Protein AF-A0AAV5TJ77-F1 (afdb_monomer_lite)

Foldseek 3Di:
DDDQWDWDADPPLGTDIDGQAAVPVPDHQDQPDDDPVSDDDDDDDWDPVPDDPPDPAGWDWADDDDNQDDDDPPHDTDTHHPPDDDDDDDDDDDDDDDDDPRHHDDFAPVVDPWDDDGGGDDPDCVRVVVVVVVVVVVD

Structure (mmCIF, N/CA/C/O backbone):
data_AF-A0AAV5TJ77-F1
#
_entry.id   AF-A0AAV5TJ77-F1
#
loop_
_atom_site.group_PDB
_atom_site.id
_atom_site.type_symbol
_atom_site.label_atom_id
_atom_site.label_alt_id
_atom_site.label_comp_id
_atom_site.label_asym_id
_atom_site.label_entity_id
_atom_site.label_seq_id
_atom_site.pdbx_PDB_ins_code
_atom_site.Cartn_x
_atom_site.Cartn_y
_atom_site.Cartn_z
_atom_site.occupancy
_atom_site.B_iso_or_equiv
_atom_site.auth_seq_id
_atom_site.auth_comp_id
_atom_site.auth_asym_id
_atom_site.auth_atom_id
_atom_site.pdbx_PDB_model_num
ATOM 1 N N . PHE A 1 1 ? 8.042 -3.992 21.627 1.00 46.56 1 PHE A N 1
ATOM 2 C CA . PHE A 1 1 ? 7.006 -3.885 20.580 1.00 46.56 1 PHE A CA 1
ATOM 3 C C . PHE A 1 1 ? 7.548 -3.394 19.223 1.00 46.56 1 PHE A C 1
ATOM 5 O O . PHE A 1 1 ? 6.741 -3.117 18.354 1.00 46.56 1 PHE A O 1
ATOM 12 N N . SER A 1 2 ? 8.871 -3.267 18.996 1.00 54.66 2 SER A N 1
ATOM 13 C CA . SER A 1 2 ? 9.371 -2.349 17.949 1.00 54.66 2 SER A CA 1
ATOM 14 C C . SER A 1 2 ? 10.722 -2.746 17.321 1.00 54.66 2 SER A C 1
ATOM 16 O O . SER A 1 2 ? 11.670 -1.968 17.351 1.00 54.66 2 SER A O 1
ATOM 18 N N . VAL A 1 3 ? 10.838 -3.952 16.766 1.00 64.06 3 VAL A N 1
ATOM 19 C CA . VAL A 1 3 ? 11.914 -4.279 15.792 1.00 64.06 3 VAL A CA 1
ATOM 20 C C . VAL A 1 3 ? 11.365 -4.836 14.479 1.00 64.06 3 VAL A C 1
ATOM 22 O O . VAL A 1 3 ? 12.039 -4.785 13.459 1.00 64.06 3 VAL A O 1
ATOM 25 N N . ASP A 1 4 ? 10.116 -5.304 14.487 1.00 77.75 4 ASP A N 1
ATOM 26 C CA . ASP A 1 4 ? 9.505 -6.000 13.351 1.00 77.75 4 ASP A CA 1
ATOM 27 C C . ASP A 1 4 ? 8.564 -5.117 12.515 1.00 77.75 4 ASP A C 1
ATOM 29 O O . ASP A 1 4 ? 8.073 -5.552 11.473 1.00 77.75 4 ASP A O 1
ATOM 33 N N . LEU A 1 5 ? 8.316 -3.884 12.971 1.00 85.81 5 LEU A N 1
ATOM 34 C CA . LEU A 1 5 ? 7.526 -2.875 12.269 1.00 85.81 5 LEU A CA 1
ATOM 35 C C . LEU A 1 5 ? 8.444 -1.765 11.762 1.00 85.81 5 LEU A C 1
ATOM 37 O O . LEU A 1 5 ? 9.188 -1.172 12.544 1.00 85.81 5 LEU A O 1
ATOM 41 N N . CYS A 1 6 ? 8.354 -1.462 10.470 1.00 88.12 6 CYS A N 1
ATOM 42 C CA . CYS A 1 6 ? 8.945 -0.265 9.892 1.00 88.12 6 CYS A CA 1
ATOM 43 C C . CYS A 1 6 ? 7.924 0.876 9.952 1.00 88.12 6 CYS A C 1
ATOM 45 O O . CYS A 1 6 ? 6.774 0.711 9.532 1.00 88.12 6 CYS A O 1
ATOM 47 N N . VAL A 1 7 ? 8.352 2.010 10.505 1.00 90.62 7 VAL A N 1
ATOM 48 C CA . VAL A 1 7 ? 7.534 3.212 10.673 1.00 90.62 7 VAL A CA 1
ATOM 49 C C . VAL A 1 7 ? 7.981 4.252 9.664 1.00 90.62 7 VAL A C 1
ATOM 51 O O . VAL A 1 7 ? 9.174 4.531 9.551 1.00 90.62 7 VAL A O 1
ATOM 54 N N . TRP A 1 8 ? 7.022 4.842 8.967 1.00 90.69 8 TRP A N 1
ATOM 55 C CA . TRP A 1 8 ? 7.249 5.936 8.033 1.00 90.69 8 TRP A CA 1
ATOM 56 C C . TRP A 1 8 ? 6.009 6.833 7.980 1.00 90.69 8 TRP A C 1
ATOM 58 O O . TRP A 1 8 ? 4.953 6.487 8.514 1.00 90.69 8 TRP A O 1
ATOM 68 N N . ASN A 1 9 ? 6.153 8.018 7.398 1.00 92.31 9 ASN A N 1
ATOM 69 C CA . ASN A 1 9 ? 5.078 8.999 7.301 1.00 92.31 9 ASN A CA 1
ATOM 70 C C . ASN A 1 9 ? 4.778 9.299 5.832 1.00 92.31 9 ASN A C 1
ATOM 72 O O . ASN A 1 9 ? 5.701 9.427 5.028 1.00 92.31 9 ASN A O 1
ATOM 76 N N . ASP A 1 10 ? 3.494 9.412 5.518 1.00 92.12 10 ASP A N 1
ATOM 77 C CA . ASP A 1 10 ? 2.983 9.795 4.210 1.00 92.12 10 ASP A CA 1
ATOM 78 C C . ASP A 1 10 ? 2.188 11.097 4.318 1.00 92.12 10 ASP A C 1
ATOM 80 O O . ASP A 1 10 ? 1.461 11.317 5.291 1.00 92.12 10 ASP A O 1
ATOM 84 N N . VAL A 1 11 ? 2.274 11.935 3.287 1.00 90.19 11 VAL A N 1
ATOM 85 C CA . VAL A 1 11 ? 1.593 13.237 3.265 1.00 90.19 11 VAL A CA 1
ATOM 86 C C . VAL A 1 11 ? 0.065 13.122 3.210 1.00 90.19 11 VAL A C 1
ATOM 88 O O . VAL A 1 11 ? -0.616 14.049 3.640 1.00 90.19 11 VAL A O 1
ATOM 91 N N . VAL A 1 12 ? -0.478 12.006 2.708 1.00 89.44 12 VAL A N 1
ATOM 92 C CA . VAL A 1 12 ? -1.923 11.742 2.622 1.00 89.44 12 VAL A CA 1
ATOM 93 C C . VAL A 1 12 ? -2.374 10.740 3.686 1.00 89.44 12 VAL A C 1
ATOM 95 O O . VAL A 1 12 ? -3.387 10.966 4.343 1.00 89.44 12 VAL A O 1
ATOM 98 N N . LEU A 1 13 ? -1.641 9.638 3.875 1.00 89.81 13 LEU A N 1
ATOM 99 C CA . LEU A 1 13 ? -2.028 8.552 4.791 1.00 89.81 13 LEU A CA 1
ATOM 100 C C . LEU A 1 13 ? -1.665 8.822 6.259 1.00 89.81 13 LEU A C 1
ATOM 102 O O . LEU A 1 13 ? -2.180 8.157 7.158 1.00 89.81 13 LEU A O 1
ATOM 106 N N . GLY A 1 14 ? -0.779 9.783 6.528 1.00 90.00 14 GLY A N 1
ATOM 107 C CA . GLY A 1 14 ? -0.295 10.069 7.872 1.00 90.00 14 GLY A CA 1
ATOM 108 C C . GLY A 1 14 ? 0.704 9.018 8.364 1.00 90.00 14 GLY A C 1
ATOM 109 O O . GLY A 1 14 ? 1.661 8.669 7.673 1.00 90.00 14 GLY A O 1
ATOM 110 N N . ASN A 1 15 ? 0.528 8.539 9.598 1.00 91.12 15 ASN A N 1
ATOM 111 C CA . ASN A 1 15 ? 1.480 7.626 10.236 1.00 91.12 15 ASN A CA 1
ATOM 112 C C . ASN A 1 15 ? 1.267 6.182 9.774 1.00 91.12 15 ASN A C 1
ATOM 114 O O . ASN A 1 15 ? 0.257 5.560 10.104 1.00 91.12 15 ASN A O 1
ATOM 118 N N . CYS A 1 16 ? 2.258 5.638 9.073 1.00 92.44 16 CYS A N 1
ATOM 119 C CA . CYS A 1 16 ? 2.208 4.308 8.489 1.00 92.44 16 CYS A CA 1
ATOM 120 C C . CYS A 1 16 ? 3.102 3.323 9.252 1.00 92.44 16 CYS A C 1
ATOM 122 O O . CYS A 1 16 ? 4.231 3.629 9.645 1.00 92.44 16 CYS A O 1
ATOM 124 N N . PHE A 1 17 ? 2.594 2.102 9.424 1.00 92.44 17 PHE A N 1
ATOM 125 C CA . PHE A 1 17 ? 3.296 0.997 10.072 1.00 92.44 17 PHE A CA 1
ATOM 126 C C . PHE A 1 17 ? 3.245 -0.212 9.152 1.00 92.44 17 PHE A C 1
ATOM 128 O O . PHE A 1 17 ? 2.168 -0.673 8.781 1.00 92.44 17 PHE A O 1
ATOM 135 N N . THR A 1 18 ? 4.408 -0.741 8.793 1.00 91.00 18 THR A N 1
ATOM 136 C CA . THR A 1 18 ? 4.508 -1.863 7.857 1.00 91.00 18 THR A CA 1
ATOM 137 C C . THR A 1 18 ? 5.201 -3.043 8.513 1.00 91.00 18 THR A C 1
ATOM 139 O O . THR A 1 18 ? 6.291 -2.929 9.075 1.00 91.00 18 THR A O 1
ATOM 142 N N . PHE A 1 19 ? 4.542 -4.194 8.453 1.00 90.44 19 PHE A N 1
ATOM 143 C CA . PHE A 1 19 ? 5.092 -5.469 8.888 1.00 90.44 19 PHE A CA 1
ATOM 144 C C . PHE A 1 19 ? 5.734 -6.181 7.697 1.00 90.44 19 PHE A C 1
ATOM 146 O O . PHE A 1 19 ? 5.182 -6.151 6.600 1.00 90.44 19 PHE A O 1
ATOM 153 N N . ASN A 1 20 ? 6.878 -6.842 7.912 1.00 88.62 20 ASN A N 1
ATOM 154 C CA . ASN A 1 20 ? 7.623 -7.533 6.850 1.00 88.62 20 ASN A CA 1
ATOM 155 C C . ASN A 1 20 ? 7.981 -6.598 5.668 1.00 88.62 20 ASN A C 1
ATOM 157 O O . ASN A 1 20 ? 7.788 -6.946 4.507 1.00 88.62 20 ASN A O 1
ATOM 161 N N . HIS A 1 21 ? 8.469 -5.395 5.985 1.00 85.88 21 HIS A N 1
ATOM 162 C CA . HIS A 1 21 ? 8.792 -4.330 5.030 1.00 85.88 21 HIS A CA 1
ATOM 163 C C . HIS A 1 21 ? 10.086 -4.590 4.229 1.00 85.88 21 HIS A C 1
ATOM 165 O O . HIS A 1 21 ? 10.972 -5.287 4.723 1.00 85.88 21 HIS A O 1
ATOM 171 N N . PHE A 1 22 ? 10.177 -4.030 3.013 1.00 78.88 22 PHE A N 1
ATOM 172 C CA . PHE A 1 22 ? 11.308 -4.054 2.062 1.00 78.88 22 PHE A CA 1
ATOM 173 C C . PHE A 1 22 ? 12.513 -4.912 2.433 1.00 78.88 22 PHE A C 1
ATOM 175 O O . PHE A 1 22 ? 13.417 -4.450 3.125 1.00 78.88 22 PHE A O 1
ATOM 182 N N . ASN A 1 23 ? 12.553 -6.144 1.905 1.00 66.19 23 ASN A N 1
ATOM 183 C CA . ASN A 1 23 ? 13.698 -7.059 2.021 1.00 66.19 23 ASN A CA 1
ATOM 184 C C . ASN A 1 23 ? 14.369 -7.020 3.408 1.00 66.19 23 ASN A C 1
ATOM 186 O O . ASN A 1 23 ? 15.597 -6.983 3.496 1.00 66.19 23 ASN A O 1
ATOM 190 N N . ASN A 1 24 ? 13.566 -7.002 4.485 1.00 68.44 24 ASN A N 1
ATOM 191 C CA . ASN A 1 24 ? 14.077 -6.953 5.849 1.00 68.44 24 ASN A CA 1
ATOM 192 C C . ASN A 1 24 ? 15.109 -8.073 6.048 1.00 68.44 24 ASN A C 1
ATOM 194 O O . ASN A 1 24 ? 14.785 -9.263 6.041 1.00 68.44 24 ASN A O 1
ATOM 198 N N . THR A 1 25 ? 16.371 -7.674 6.197 1.00 59.09 25 THR A N 1
ATOM 199 C CA . THR A 1 25 ? 17.522 -8.581 6.249 1.00 59.09 25 THR A CA 1
ATOM 200 C C . THR A 1 25 ? 17.615 -9.328 7.573 1.00 59.09 25 THR A C 1
ATOM 202 O O . THR A 1 25 ? 18.324 -10.328 7.660 1.00 59.09 25 THR A O 1
ATOM 205 N N . GLN A 1 26 ? 16.900 -8.867 8.605 1.00 64.56 26 GLN A N 1
ATOM 206 C CA . GLN A 1 26 ? 16.956 -9.458 9.936 1.00 64.56 26 GLN A CA 1
ATOM 207 C C . GLN A 1 26 ? 16.013 -10.654 10.064 1.00 64.56 26 GLN A C 1
ATOM 209 O O . GLN A 1 26 ? 16.412 -11.678 10.622 1.00 64.56 26 GLN A O 1
ATOM 214 N N . ARG A 1 27 ? 14.774 -10.547 9.558 1.00 65.94 27 ARG A N 1
ATOM 215 C CA . ARG A 1 27 ? 13.766 -11.620 9.5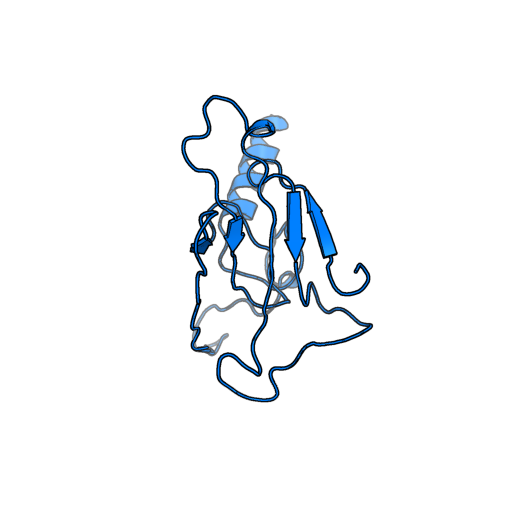96 1.00 65.94 27 ARG A CA 1
ATOM 216 C C . ARG A 1 27 ? 12.747 -11.478 8.469 1.00 65.94 27 ARG A C 1
ATOM 218 O O . ARG A 1 27 ? 12.129 -10.428 8.326 1.00 65.94 27 ARG A O 1
ATOM 225 N N . SER A 1 28 ? 12.508 -12.574 7.750 1.00 72.38 28 SER A N 1
ATOM 226 C CA . SER A 1 28 ? 11.350 -12.728 6.870 1.00 72.38 28 SER A CA 1
ATOM 227 C C . SER A 1 28 ? 10.237 -13.491 7.590 1.00 72.38 28 SER A C 1
ATOM 229 O O . SER A 1 28 ? 10.450 -14.560 8.172 1.00 72.38 28 SER A O 1
ATOM 231 N N . TYR A 1 29 ? 9.029 -12.932 7.564 1.00 82.50 29 TYR A N 1
ATOM 232 C CA . TYR A 1 29 ? 7.861 -13.529 8.205 1.00 82.50 29 TYR A CA 1
ATOM 233 C C . TYR A 1 29 ? 7.067 -14.349 7.192 1.00 82.50 29 TYR A C 1
ATOM 235 O O . TYR A 1 29 ? 6.268 -13.818 6.426 1.00 82.50 29 TYR A O 1
ATOM 243 N N . LEU A 1 30 ? 7.319 -15.658 7.177 1.00 83.12 30 LEU A N 1
ATOM 244 C CA . LEU A 1 30 ? 6.602 -16.611 6.331 1.00 83.12 30 LEU A CA 1
ATOM 245 C C . LEU A 1 30 ? 5.420 -17.216 7.091 1.00 83.12 30 LEU A C 1
ATOM 247 O O . LEU A 1 30 ? 5.561 -17.622 8.248 1.00 83.12 30 LEU A O 1
ATOM 251 N N . MET A 1 31 ? 4.271 -17.321 6.421 1.00 83.31 31 MET A N 1
ATOM 252 C CA . MET A 1 31 ? 3.104 -18.020 6.954 1.00 83.31 31 MET A CA 1
ATOM 253 C C . MET A 1 31 ? 3.426 -19.514 7.099 1.00 83.31 31 MET A C 1
ATOM 255 O O . MET A 1 31 ? 3.861 -20.154 6.144 1.00 83.31 31 MET A O 1
ATOM 259 N N . ARG A 1 32 ? 3.249 -20.062 8.308 1.00 83.06 32 ARG A N 1
ATOM 260 C CA . ARG A 1 32 ? 3.564 -21.474 8.620 1.00 83.06 32 ARG A CA 1
ATOM 261 C C . ARG A 1 32 ? 2.338 -22.377 8.688 1.00 83.06 32 ARG A C 1
ATOM 263 O O . ARG A 1 32 ? 2.467 -23.583 8.527 1.00 83.06 32 ARG A O 1
ATOM 270 N N . SER A 1 33 ? 1.182 -21.789 8.961 1.00 86.69 33 SER A N 1
ATOM 271 C CA . SER A 1 33 ? -0.119 -22.448 9.011 1.00 86.69 33 SER A CA 1
ATOM 272 C C . SER A 1 33 ? -1.144 -21.477 8.459 1.00 86.69 33 SER A C 1
ATOM 274 O O . SER A 1 33 ? -1.016 -20.268 8.655 1.00 86.69 33 SER A O 1
ATOM 276 N N . ASP A 1 34 ? -2.150 -22.006 7.785 1.00 84.62 34 ASP A N 1
ATOM 277 C CA . ASP A 1 34 ? -3.315 -21.253 7.363 1.00 84.62 34 ASP A CA 1
ATOM 278 C C . ASP A 1 34 ? -4.272 -20.984 8.537 1.00 84.62 34 ASP A C 1
ATOM 280 O O . ASP A 1 34 ? -4.117 -21.490 9.656 1.00 84.62 34 ASP A O 1
ATOM 284 N N . GLY A 1 35 ? -5.264 -20.136 8.271 1.00 86.81 35 GLY A N 1
ATOM 285 C CA . GLY A 1 35 ? -6.295 -19.760 9.229 1.00 86.81 35 GLY A CA 1
ATOM 286 C C . GLY A 1 35 ? -5.855 -18.718 10.259 1.00 86.81 35 GLY A C 1
ATOM 287 O O . GLY A 1 35 ? -4.716 -18.253 10.304 1.00 86.81 35 GLY A O 1
ATOM 288 N N . ALA A 1 36 ? -6.798 -18.345 11.127 1.00 82.88 36 ALA A N 1
ATOM 289 C CA . ALA A 1 36 ? -6.616 -17.248 12.076 1.00 82.88 36 ALA A CA 1
ATOM 290 C C . ALA A 1 36 ? -5.456 -17.476 13.062 1.00 82.88 36 ALA A C 1
ATOM 292 O O . ALA A 1 36 ? -4.902 -16.510 13.569 1.00 82.88 36 ALA A O 1
ATOM 293 N N . GLN A 1 37 ? -5.078 -18.724 13.361 1.00 85.75 37 GLN A N 1
ATOM 294 C CA . GLN A 1 37 ? -3.990 -19.023 14.304 1.00 85.75 37 GLN A CA 1
ATOM 295 C C . GLN A 1 37 ? -2.595 -18.773 13.715 1.00 85.75 37 GLN A C 1
ATOM 297 O O . GLN A 1 37 ? -1.686 -18.413 14.458 1.00 85.75 37 GLN A O 1
ATOM 302 N N . GLY A 1 38 ? -2.424 -18.955 12.402 1.00 85.62 38 GLY A N 1
ATOM 303 C CA . GLY A 1 38 ? -1.152 -18.728 11.709 1.00 85.62 38 GLY A CA 1
ATOM 304 C C . GLY A 1 38 ? -1.032 -17.359 11.036 1.00 85.62 38 GLY A C 1
ATOM 305 O O . GLY A 1 38 ? 0.023 -17.048 10.482 1.00 85.62 38 GLY A O 1
ATOM 306 N N . GLY A 1 39 ? -2.099 -16.556 11.073 1.00 87.69 39 GLY A N 1
ATOM 307 C CA . GLY A 1 39 ? -2.158 -15.225 10.478 1.00 87.69 39 GLY A CA 1
ATOM 308 C C . GLY A 1 39 ? -1.593 -14.108 11.361 1.00 87.69 39 GLY A C 1
ATOM 309 O O . GLY A 1 39 ? -1.242 -14.300 12.526 1.00 87.69 39 GLY A O 1
ATOM 310 N N . LEU A 1 40 ? -1.543 -12.904 10.791 1.00 88.88 40 LEU A N 1
ATOM 311 C CA . LEU A 1 40 ? -1.207 -11.682 11.516 1.00 88.88 40 LEU A CA 1
ATOM 312 C C . LEU A 1 40 ? -2.421 -11.215 12.331 1.00 88.88 40 LEU A C 1
ATOM 314 O O . LEU A 1 40 ? -3.501 -11.020 11.780 1.00 88.88 40 LEU A O 1
ATOM 318 N N . LYS A 1 41 ? -2.228 -10.999 13.635 1.00 90.81 41 LYS A N 1
ATOM 319 C CA . LYS A 1 41 ? -3.224 -10.380 14.518 1.00 90.81 41 LYS A CA 1
ATOM 320 C C . LYS A 1 41 ? -2.659 -9.091 15.086 1.00 90.81 41 LYS A C 1
ATOM 322 O O . LYS A 1 41 ? -1.557 -9.091 15.630 1.00 90.81 41 LYS A O 1
ATOM 327 N N . ALA A 1 42 ? -3.429 -8.017 14.997 1.00 90.06 42 ALA A N 1
ATOM 328 C CA . ALA A 1 42 ? -3.077 -6.729 15.569 1.00 90.06 42 ALA A CA 1
ATOM 329 C C . ALA A 1 42 ? -4.274 -6.166 16.333 1.00 90.06 42 ALA A C 1
ATOM 331 O O . ALA A 1 42 ? -5.405 -6.216 15.858 1.00 90.06 42 ALA A O 1
ATOM 332 N N . ALA A 1 43 ? -4.008 -5.622 17.517 1.00 91.62 43 ALA A N 1
ATOM 333 C CA . ALA A 1 43 ? -4.954 -4.796 18.248 1.00 91.62 43 ALA A CA 1
ATOM 334 C C . ALA A 1 43 ? -4.458 -3.354 18.157 1.00 91.62 43 ALA A C 1
ATOM 336 O O . ALA A 1 43 ? -3.337 -3.057 18.575 1.00 91.62 43 ALA A O 1
ATOM 337 N N . VAL A 1 44 ? -5.276 -2.476 17.586 1.00 90.00 44 VAL A N 1
ATOM 338 C CA . VAL A 1 44 ? -4.912 -1.079 17.343 1.00 90.00 44 VAL A CA 1
ATOM 339 C C . VAL A 1 44 ? -5.871 -0.176 18.100 1.00 90.00 44 VAL A C 1
ATOM 341 O O . VAL A 1 44 ? -7.075 -0.417 18.140 1.00 90.00 44 VAL A O 1
ATOM 344 N N . LYS A 1 45 ? -5.326 0.873 18.713 1.00 90.12 45 LYS A N 1
ATOM 345 C CA . LYS A 1 45 ? -6.107 1.925 19.355 1.00 90.12 45 LYS A CA 1
ATOM 346 C C . LYS A 1 45 ? -6.156 3.130 18.425 1.00 90.12 45 LYS A C 1
ATOM 348 O O . LYS A 1 45 ? -5.117 3.710 18.126 1.00 90.12 45 LYS A O 1
ATOM 353 N N . LEU A 1 46 ? -7.358 3.514 18.014 1.00 88.50 46 LEU A N 1
ATOM 354 C CA . LEU A 1 46 ? -7.601 4.729 17.242 1.00 88.50 46 LEU A CA 1
ATOM 355 C C . LEU A 1 46 ? -8.058 5.838 18.191 1.00 88.50 46 LEU A C 1
ATOM 357 O O . LEU A 1 46 ? -8.935 5.610 19.026 1.00 88.50 46 LEU A O 1
ATOM 361 N N . ASN A 1 47 ? -7.452 7.021 18.083 1.00 87.81 47 ASN A N 1
ATOM 362 C CA . ASN A 1 47 ? -7.858 8.196 18.847 1.00 87.81 47 ASN A CA 1
ATOM 363 C C . ASN A 1 47 ? -8.535 9.211 17.921 1.00 87.81 47 ASN A C 1
ATOM 365 O O . ASN A 1 47 ? -7.861 10.031 17.307 1.00 87.81 47 ASN A O 1
ATOM 369 N N . SER A 1 48 ? -9.865 9.168 17.827 1.00 83.00 48 SER A N 1
ATOM 370 C CA . SER A 1 48 ? -10.633 10.068 16.953 1.00 83.00 48 SER A CA 1
ATOM 371 C C . SER A 1 48 ? -10.500 11.549 17.323 1.00 83.00 48 SER A C 1
ATOM 373 O O . SER A 1 48 ? -10.716 12.402 16.471 1.00 83.00 48 SER A O 1
ATOM 375 N N . GLN A 1 49 ? -10.107 11.881 18.558 1.00 86.56 49 GLN A N 1
ATOM 376 C CA . GLN A 1 49 ? -9.893 13.274 18.972 1.00 86.56 49 GLN A CA 1
ATOM 377 C C . GLN A 1 49 ? -8.653 13.911 18.331 1.00 86.56 49 GLN A C 1
ATOM 379 O O . GLN A 1 49 ? -8.549 15.133 18.292 1.00 86.56 49 GLN A O 1
ATOM 384 N N . GLU A 1 50 ? -7.717 13.097 17.842 1.00 84.94 50 GLU A N 1
ATOM 385 C CA . GLU A 1 50 ? -6.501 13.559 17.162 1.00 84.94 50 GLU A CA 1
ATOM 386 C C . GLU A 1 50 ? -6.689 13.683 15.640 1.00 84.94 50 GLU A C 1
ATOM 388 O O . GLU A 1 50 ? -5.770 14.102 14.938 1.00 84.94 50 GLU A O 1
ATOM 393 N N . TYR A 1 51 ? -7.864 13.321 15.113 1.00 85.19 51 TYR A N 1
ATOM 394 C CA . TYR A 1 51 ? -8.149 13.386 13.681 1.00 85.19 51 TYR A CA 1
ATOM 395 C C . TYR A 1 51 ? -8.505 14.815 13.268 1.00 85.19 51 TYR A C 1
ATOM 397 O O . TYR A 1 51 ? -9.012 15.613 14.061 1.00 85.19 51 TYR A O 1
ATOM 405 N N . MET A 1 52 ? -8.259 15.145 11.997 1.00 86.19 52 MET A N 1
ATOM 406 C CA . MET A 1 52 ? -8.668 16.444 11.469 1.00 86.19 52 MET A CA 1
ATOM 407 C C . MET A 1 52 ? -10.205 16.551 11.477 1.00 86.19 52 MET A C 1
ATOM 409 O O . MET A 1 52 ? -10.868 15.576 11.120 1.00 86.19 52 MET A O 1
ATOM 413 N N . PRO A 1 53 ? -10.794 17.715 11.820 1.00 86.75 53 PRO A N 1
ATOM 414 C CA . PRO A 1 53 ? -12.244 17.845 12.025 1.00 86.75 53 PRO A CA 1
ATOM 415 C C . PRO A 1 53 ? -13.131 17.501 10.820 1.00 86.75 53 PRO A C 1
ATOM 417 O O . PRO A 1 53 ? -14.323 17.276 10.989 1.00 86.75 53 PRO A O 1
ATOM 420 N N . TRP A 1 54 ? -12.573 17.505 9.608 1.00 86.38 54 TRP A N 1
ATOM 421 C CA . TRP A 1 54 ? -13.276 17.181 8.363 1.00 86.38 54 TRP A CA 1
ATOM 422 C C . TRP A 1 54 ? -13.109 15.721 7.923 1.00 86.38 54 TRP A C 1
ATOM 424 O O . TRP A 1 54 ? -13.618 15.343 6.872 1.00 86.38 54 TRP A O 1
ATOM 434 N N . MET A 1 55 ? -12.377 14.901 8.681 1.00 83.25 55 MET A N 1
ATOM 435 C CA . MET A 1 55 ? -12.250 13.476 8.388 1.00 83.25 55 MET A CA 1
ATOM 436 C C . MET A 1 55 ? -13.533 12.761 8.805 1.00 83.25 55 MET A C 1
ATOM 438 O O . MET A 1 55 ? -13.860 12.692 9.987 1.00 83.25 55 MET A O 1
ATOM 442 N N . GLU A 1 56 ? -14.254 12.212 7.831 1.00 78.25 56 GLU A N 1
ATOM 443 C CA . GLU A 1 56 ? -15.547 11.558 8.069 1.00 78.25 56 GLU A CA 1
ATOM 444 C C . GLU A 1 56 ? -15.409 10.150 8.664 1.00 78.25 56 GLU A C 1
ATOM 446 O O . GLU A 1 56 ? -16.318 9.660 9.332 1.00 78.25 56 GLU A O 1
ATOM 451 N N . THR A 1 57 ? -14.270 9.486 8.449 1.00 83.00 57 THR A N 1
ATOM 452 C CA . THR A 1 57 ? -14.067 8.085 8.835 1.00 83.00 57 THR A CA 1
ATOM 453 C C . THR A 1 57 ? -12.909 7.948 9.818 1.00 83.00 57 THR A C 1
ATOM 455 O O . THR A 1 57 ? -11.777 8.326 9.526 1.00 83.00 57 THR A O 1
ATOM 458 N N . THR A 1 58 ? -13.183 7.359 10.985 1.00 88.88 58 THR A N 1
ATOM 459 C CA . THR A 1 58 ? -12.148 6.893 11.918 1.00 88.88 58 THR A CA 1
ATOM 460 C C . THR A 1 58 ? -11.941 5.401 11.690 1.00 88.88 58 THR A C 1
ATOM 462 O O . THR A 1 58 ? -12.776 4.601 12.097 1.00 88.88 58 THR A O 1
ATOM 465 N N . ALA A 1 59 ? -10.841 5.016 11.050 1.00 91.06 59 ALA A N 1
ATOM 466 C CA . ALA A 1 59 ? -10.509 3.619 10.788 1.00 91.06 59 ALA A CA 1
ATOM 467 C C . ALA A 1 59 ? -8.992 3.444 10.660 1.00 91.06 59 ALA A C 1
ATOM 469 O O . ALA A 1 59 ? -8.273 4.401 10.379 1.00 91.06 59 ALA A O 1
ATOM 470 N N . ILE A 1 60 ? -8.507 2.213 10.827 1.00 92.25 60 ILE A N 1
ATOM 471 C CA . ILE A 1 60 ? -7.178 1.844 10.338 1.00 92.25 60 ILE A CA 1
ATOM 472 C C . ILE A 1 60 ? -7.299 1.389 8.882 1.00 92.25 60 ILE A C 1
ATOM 474 O O . ILE A 1 60 ? -8.066 0.477 8.566 1.00 92.25 60 ILE A O 1
ATOM 478 N N . MET A 1 61 ? -6.525 2.020 8.002 1.00 93.00 61 MET A N 1
ATOM 479 C CA . MET A 1 61 ? -6.392 1.611 6.605 1.00 93.00 61 MET A CA 1
ATOM 480 C C . MET A 1 61 ? -5.355 0.491 6.511 1.00 93.00 61 MET A C 1
ATOM 482 O O . MET A 1 61 ? -4.181 0.690 6.822 1.00 93.00 61 MET A O 1
ATOM 486 N N . THR A 1 62 ? 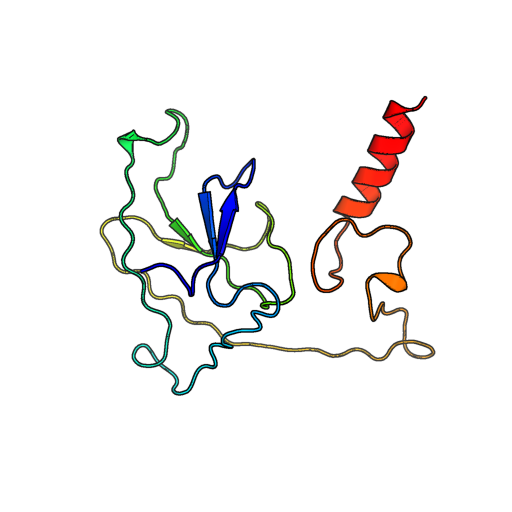-5.783 -0.699 6.098 1.00 94.31 62 THR A N 1
ATOM 487 C CA . THR A 1 62 ? -4.910 -1.873 5.973 1.00 94.31 62 THR A CA 1
ATOM 488 C C . THR A 1 62 ? -4.594 -2.139 4.509 1.00 94.31 62 THR A C 1
ATOM 490 O O . THR A 1 62 ? -5.491 -2.421 3.714 1.00 94.31 62 THR A O 1
ATOM 493 N N . PHE A 1 63 ? -3.310 -2.097 4.160 1.00 95.19 63 PHE A N 1
ATOM 494 C CA . PHE A 1 63 ? -2.812 -2.412 2.823 1.00 95.19 63 PHE A CA 1
ATOM 495 C C . PHE A 1 63 ? -2.148 -3.787 2.831 1.00 95.19 63 PHE A C 1
ATOM 497 O O . PHE A 1 63 ? -1.339 -4.093 3.706 1.00 95.19 63 PHE A O 1
ATOM 504 N N . ILE A 1 64 ? -2.480 -4.617 1.843 1.00 94.00 64 ILE A N 1
ATOM 505 C CA . ILE A 1 64 ? -1.862 -5.930 1.646 1.00 94.00 64 ILE A CA 1
ATOM 506 C C . ILE A 1 64 ? -1.138 -5.886 0.310 1.00 94.00 64 ILE A C 1
ATOM 508 O O . ILE A 1 64 ? -1.773 -5.810 -0.739 1.00 94.00 64 ILE A O 1
ATOM 512 N N . HIS A 1 65 ? 0.188 -5.921 0.360 1.00 92.31 65 HIS A N 1
ATOM 513 C CA . HIS A 1 65 ? 1.040 -5.786 -0.813 1.00 92.31 65 HIS A CA 1
ATOM 514 C C . HIS A 1 65 ? 2.293 -6.668 -0.682 1.00 92.31 65 HIS A C 1
ATOM 516 O O . HIS A 1 65 ? 2.650 -7.073 0.432 1.00 92.31 65 HIS A O 1
ATOM 522 N N . PRO A 1 66 ? 2.973 -6.991 -1.797 1.00 90.50 66 PRO A N 1
ATOM 523 C CA . PRO A 1 66 ? 4.272 -7.646 -1.757 1.00 90.50 66 PRO A CA 1
ATOM 524 C C . PRO A 1 66 ? 5.292 -6.816 -0.975 1.00 90.50 66 PRO A C 1
ATOM 526 O O . PRO A 1 66 ? 5.358 -5.595 -1.111 1.00 90.50 66 PRO A O 1
ATOM 529 N N . ASN A 1 67 ? 6.174 -7.485 -0.232 1.00 89.25 67 ASN A N 1
ATOM 530 C CA . ASN A 1 67 ? 7.231 -6.833 0.549 1.00 89.25 67 ASN A CA 1
ATOM 531 C C . ASN A 1 67 ? 8.328 -6.169 -0.299 1.00 89.25 67 ASN A C 1
ATOM 533 O O . ASN A 1 67 ? 9.343 -5.740 0.236 1.00 89.25 67 ASN A O 1
ATOM 537 N N . THR A 1 68 ? 8.170 -6.142 -1.614 1.00 88.88 68 THR A N 1
ATOM 538 C CA . THR A 1 68 ? 9.086 -5.510 -2.553 1.00 88.88 68 THR A CA 1
ATOM 539 C C . THR A 1 68 ? 8.451 -4.324 -3.258 1.00 88.88 68 THR A C 1
ATOM 541 O O . THR A 1 68 ? 9.075 -3.801 -4.167 1.00 88.88 68 THR A O 1
ATOM 544 N N . GLU A 1 69 ? 7.239 -3.907 -2.897 1.00 89.38 69 GLU A N 1
ATOM 545 C CA . GLU A 1 69 ? 6.514 -2.822 -3.565 1.00 89.38 69 GLU A CA 1
ATOM 546 C C . GLU A 1 69 ? 6.191 -1.690 -2.587 1.00 89.38 69 GLU A C 1
ATOM 548 O O . GLU A 1 69 ? 5.881 -1.937 -1.419 1.00 89.38 69 GLU A O 1
ATOM 553 N N . THR A 1 70 ? 6.256 -0.451 -3.076 1.00 89.88 70 THR A N 1
ATOM 554 C CA . THR A 1 70 ? 5.777 0.738 -2.361 1.00 89.88 70 THR A CA 1
ATOM 555 C C . THR A 1 70 ? 4.252 0.798 -2.405 1.00 89.88 70 THR A C 1
ATOM 557 O O . THR A 1 70 ? 3.644 0.465 -3.422 1.00 89.88 70 THR A O 1
ATOM 560 N N . ILE A 1 71 ? 3.638 1.253 -1.311 1.00 91.62 71 ILE A N 1
ATOM 561 C CA . ILE A 1 71 ? 2.210 1.576 -1.279 1.00 91.62 71 ILE A CA 1
ATOM 562 C C . ILE A 1 71 ? 1.979 3.073 -1.445 1.00 91.62 71 ILE A C 1
ATOM 564 O O . ILE A 1 71 ? 2.796 3.899 -1.048 1.00 91.62 71 ILE A O 1
ATOM 568 N N . PHE A 1 72 ? 0.816 3.395 -1.987 1.00 90.75 72 PHE A N 1
ATOM 569 C CA . PHE A 1 72 ? 0.347 4.756 -2.217 1.00 90.75 72 PHE A CA 1
ATOM 570 C C . PHE A 1 72 ? -1.059 4.925 -1.657 1.00 90.75 72 PHE A C 1
ATOM 572 O O . PHE A 1 72 ? -1.776 3.933 -1.499 1.00 90.75 72 PHE A O 1
ATOM 579 N N . SER A 1 73 ? -1.483 6.164 -1.432 1.00 91.00 73 SER A N 1
ATOM 580 C CA . SER A 1 73 ? -2.817 6.469 -0.909 1.00 91.00 73 SER A CA 1
ATOM 581 C C . SER A 1 73 ? -3.955 5.949 -1.790 1.00 91.00 73 SER A C 1
ATOM 583 O O . SER A 1 73 ? -5.006 5.579 -1.277 1.00 91.00 73 SER A O 1
ATOM 585 N N . GLU A 1 74 ? -3.730 5.837 -3.100 1.00 90.06 74 GLU A N 1
ATOM 586 C CA . GLU A 1 74 ? -4.704 5.297 -4.054 1.00 90.06 74 GLU A CA 1
ATOM 587 C C . GLU A 1 74 ? -4.637 3.768 -4.193 1.00 90.06 74 GLU A C 1
ATOM 589 O O . GLU A 1 74 ? -5.363 3.177 -4.995 1.00 90.06 74 GLU A O 1
ATOM 594 N N . SER A 1 75 ? -3.746 3.107 -3.451 1.00 91.69 75 SER A N 1
ATOM 595 C CA . SER A 1 75 ? -3.637 1.648 -3.487 1.00 91.69 75 SER A CA 1
ATOM 596 C C . SER A 1 75 ? -4.870 1.009 -2.846 1.00 91.69 75 SER A C 1
ATOM 598 O O . SER A 1 75 ? -5.424 1.563 -1.893 1.00 91.69 75 SER A O 1
ATOM 600 N N . PRO A 1 76 ? -5.302 -0.176 -3.311 1.00 92.25 76 PRO A N 1
ATOM 601 C CA . PRO A 1 76 ? -6.416 -0.876 -2.688 1.00 92.25 76 PRO A CA 1
ATOM 602 C C . PRO A 1 76 ? -6.155 -1.123 -1.199 1.00 92.25 76 PRO A C 1
ATOM 604 O O . PRO A 1 76 ? -5.143 -1.720 -0.822 1.00 92.25 76 PRO A O 1
ATOM 607 N N . CYS A 1 77 ? -7.085 -0.673 -0.361 1.00 93.62 77 CYS A N 1
ATOM 608 C CA . CYS A 1 77 ? -7.018 -0.818 1.085 1.00 93.62 77 CYS A CA 1
ATOM 609 C C . CYS A 1 77 ? -8.319 -1.381 1.656 1.00 93.62 77 CYS A C 1
ATOM 611 O O . CYS A 1 77 ? -9.384 -1.317 1.038 1.00 93.62 77 CYS A O 1
ATOM 613 N N . TYR A 1 78 ? 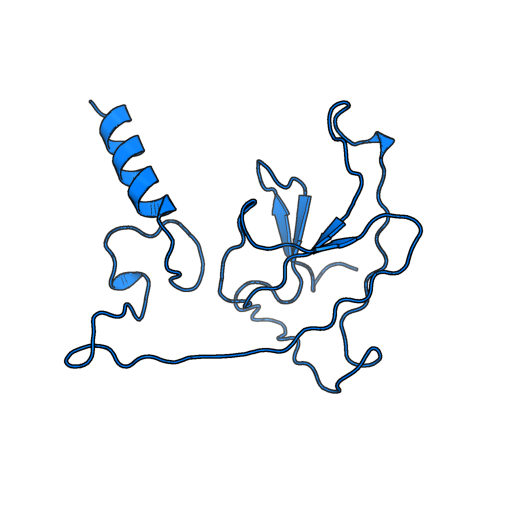-8.207 -1.935 2.859 1.00 93.75 78 TYR A N 1
ATOM 614 C CA . TYR A 1 78 ? -9.319 -2.435 3.654 1.00 93.75 78 TYR A CA 1
ATOM 615 C C . TYR A 1 78 ? -9.396 -1.631 4.945 1.00 93.75 78 TYR A C 1
ATOM 617 O O . TYR A 1 78 ? -8.436 -1.599 5.719 1.00 93.75 78 TYR A O 1
ATOM 625 N N . ASN A 1 79 ? -10.537 -0.994 5.182 1.00 91.50 79 ASN A N 1
ATOM 626 C CA . ASN A 1 79 ? -10.749 -0.195 6.381 1.00 91.50 79 ASN A CA 1
ATOM 627 C C . ASN A 1 79 ? -11.282 -1.078 7.507 1.00 91.50 79 ASN A C 1
ATOM 629 O O . ASN A 1 79 ? -12.258 -1.803 7.324 1.00 91.50 79 ASN A O 1
ATOM 633 N N . ALA A 1 80 ? -10.641 -0.996 8.669 1.00 92.31 80 ALA A N 1
ATOM 634 C CA . ALA A 1 80 ? -11.129 -1.594 9.902 1.00 92.31 80 ALA A CA 1
ATOM 635 C C . ALA A 1 80 ? -11.510 -0.479 10.882 1.00 92.31 80 ALA A C 1
ATOM 637 O O . ALA A 1 80 ? -10.666 0.295 11.343 1.00 92.31 80 ALA A O 1
ATOM 638 N N . GLU A 1 81 ? -12.804 -0.383 11.163 1.00 90.38 81 GLU A N 1
ATOM 639 C CA . GLU A 1 81 ? -13.371 0.602 12.080 1.00 90.38 81 GLU A CA 1
ATOM 640 C C . GLU A 1 81 ? -13.157 0.191 13.548 1.00 90.38 81 GLU A C 1
ATOM 642 O O . GLU A 1 81 ? -13.067 -1.001 13.867 1.00 90.38 81 GLU A O 1
ATOM 647 N N . PRO A 1 82 ? -13.064 1.157 14.476 1.00 90.69 82 PRO A N 1
ATOM 648 C CA . PRO A 1 82 ? -12.969 0.859 15.896 1.00 90.69 82 PRO A CA 1
ATOM 649 C C . PRO A 1 82 ? -14.270 0.235 16.423 1.00 90.69 82 PRO A C 1
ATOM 651 O O . PRO A 1 82 ? -15.365 0.551 15.970 1.00 90.69 82 PRO A O 1
ATOM 654 N N . GLY A 1 83 ? -14.154 -0.603 17.455 1.00 89.94 83 GLY A N 1
ATOM 655 C CA . GLY A 1 83 ? -15.308 -1.175 18.162 1.00 89.94 83 GLY A CA 1
ATOM 656 C C . GLY A 1 83 ? -15.771 -2.545 17.661 1.00 89.94 83 GLY A C 1
ATOM 657 O O . GLY A 1 83 ? -16.626 -3.152 18.302 1.00 89.94 83 GLY A O 1
ATOM 658 N N . ALA A 1 84 ? -15.174 -3.070 16.589 1.00 89.56 84 ALA A N 1
ATOM 659 C CA . ALA A 1 84 ? -15.409 -4.428 16.109 1.00 89.56 84 ALA A CA 1
ATOM 660 C C . ALA A 1 84 ? -14.102 -5.120 15.688 1.00 89.56 84 ALA A C 1
ATOM 662 O O . ALA A 1 84 ? -13.098 -4.474 15.389 1.00 89.56 84 ALA A O 1
ATOM 663 N N . GLU A 1 85 ? -14.118 -6.453 15.658 1.00 92.50 85 GLU A N 1
ATOM 664 C CA . GLU A 1 85 ? -13.048 -7.244 15.052 1.00 92.50 85 GLU A CA 1
ATOM 665 C C . GLU A 1 85 ? -13.274 -7.330 13.539 1.00 92.50 85 GLU A C 1
ATOM 667 O O . GLU A 1 85 ? -14.337 -7.751 13.084 1.00 92.50 85 GLU A O 1
ATOM 672 N N . THR A 1 86 ? -12.261 -6.959 12.754 1.00 93.44 86 THR A N 1
ATOM 673 C CA . THR A 1 86 ? -12.274 -7.116 11.294 1.00 93.44 86 THR A CA 1
ATOM 674 C C . THR A 1 86 ? -11.328 -8.246 10.905 1.00 93.44 86 THR A C 1
ATOM 676 O O . THR A 1 86 ? -10.130 -8.176 11.169 1.00 93.44 86 THR A O 1
ATOM 679 N N . THR A 1 87 ? -11.858 -9.290 10.264 1.00 93.62 87 THR A N 1
ATOM 680 C CA . THR A 1 87 ? -11.056 -10.402 9.732 1.00 93.62 87 THR A CA 1
ATOM 681 C C . THR A 1 87 ? -10.890 -10.247 8.226 1.00 93.62 87 THR A C 1
ATOM 683 O O . THR A 1 87 ? -11.875 -10.246 7.492 1.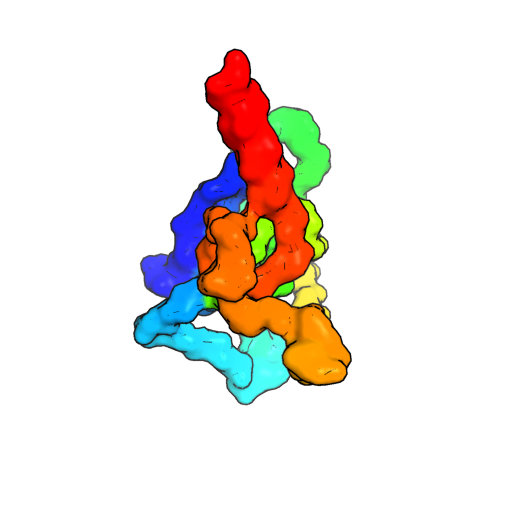00 93.62 87 THR A O 1
ATOM 686 N N . ILE A 1 88 ? -9.642 -10.165 7.758 1.00 93.00 88 ILE A N 1
ATOM 687 C CA . ILE A 1 88 ? -9.311 -10.076 6.332 1.00 93.00 88 ILE A CA 1
ATOM 688 C C . ILE A 1 88 ? -8.720 -11.413 5.886 1.00 93.00 88 ILE A C 1
ATOM 690 O O . ILE A 1 88 ? -7.664 -11.828 6.362 1.00 93.00 88 ILE A O 1
ATOM 694 N N . GLN A 1 89 ? -9.407 -12.094 4.970 1.00 92.50 89 GLN A N 1
ATOM 695 C CA . GLN A 1 89 ? -8.925 -13.326 4.347 1.00 92.50 89 GLN A CA 1
ATOM 696 C C . GLN A 1 89 ? -8.362 -13.010 2.965 1.00 92.50 89 GLN A C 1
ATOM 698 O O . GLN A 1 89 ? -9.006 -12.334 2.167 1.00 92.50 89 GLN A O 1
ATOM 703 N N . THR A 1 90 ? -7.161 -13.503 2.677 1.00 90.50 90 THR A N 1
ATOM 704 C CA . THR A 1 90 ? -6.465 -13.232 1.418 1.00 90.50 90 THR A CA 1
ATOM 705 C C . THR A 1 90 ? -6.133 -14.529 0.697 1.00 90.50 90 THR A C 1
ATOM 707 O O . THR A 1 90 ? -5.945 -15.583 1.302 1.00 90.50 90 THR A O 1
ATOM 710 N N . THR A 1 91 ? -6.082 -14.467 -0.629 1.00 91.25 91 THR A N 1
ATOM 711 C CA . THR A 1 91 ? -5.596 -15.556 -1.477 1.00 91.25 91 THR A CA 1
ATOM 712 C C . THR A 1 91 ? -4.617 -14.958 -2.468 1.00 91.25 91 THR A C 1
ATOM 714 O O . THR A 1 91 ? -4.944 -14.003 -3.169 1.00 91.25 91 THR A O 1
ATOM 717 N N . GLU A 1 92 ? -3.401 -15.493 -2.502 1.00 90.50 92 GLU A N 1
ATOM 718 C CA . GLU A 1 92 ? -2.359 -14.986 -3.382 1.00 90.50 92 GLU A CA 1
ATOM 719 C C . GLU A 1 92 ? -2.472 -15.609 -4.777 1.00 90.50 92 GLU A C 1
ATOM 721 O O . GLU A 1 92 ? -2.456 -16.829 -4.939 1.00 90.50 92 GLU A O 1
ATOM 726 N N . SER A 1 93 ? -2.518 -14.760 -5.803 1.00 93.81 93 SER A N 1
ATOM 727 C CA . SER A 1 93 ? -2.430 -15.167 -7.205 1.00 93.81 93 SER A CA 1
ATOM 728 C C . SER A 1 93 ? -1.238 -14.490 -7.874 1.00 93.81 93 SER A C 1
ATOM 730 O O . SER A 1 93 ? -1.163 -13.262 -7.899 1.00 93.81 93 SER A O 1
ATOM 732 N N . ARG A 1 94 ? -0.325 -15.273 -8.461 1.00 92.62 94 ARG A N 1
ATOM 733 C CA . ARG A 1 94 ? 0.847 -14.761 -9.190 1.00 92.62 94 ARG A CA 1
ATOM 734 C C . ARG A 1 94 ? 0.768 -15.109 -10.668 1.00 92.62 94 ARG A C 1
ATOM 736 O O . ARG A 1 94 ? 0.454 -16.240 -11.029 1.00 92.62 94 ARG A O 1
ATOM 743 N N . TYR A 1 95 ? 1.131 -14.157 -11.519 1.00 91.25 95 TYR A N 1
ATOM 744 C CA . TYR A 1 95 ? 1.253 -14.356 -12.960 1.00 91.25 95 TYR A CA 1
ATOM 745 C C . TYR A 1 95 ? 2.647 -13.946 -13.434 1.00 91.25 95 TYR A C 1
ATOM 747 O O . TYR A 1 95 ? 3.237 -12.990 -12.940 1.00 91.25 95 TYR A O 1
ATOM 755 N N . LYS A 1 96 ? 3.184 -14.673 -14.417 1.00 91.50 96 LYS A N 1
ATOM 756 C CA . LYS A 1 96 ? 4.472 -14.362 -15.042 1.00 91.50 96 LYS A CA 1
ATOM 757 C C . LYS A 1 96 ? 4.308 -14.347 -16.552 1.00 91.50 96 LYS A C 1
ATOM 759 O O . LYS A 1 96 ? 3.874 -15.335 -17.137 1.00 91.50 96 LYS A O 1
ATOM 764 N N . ARG A 1 97 ? 4.664 -13.228 -17.183 1.00 91.44 97 ARG A N 1
ATOM 765 C CA . ARG A 1 97 ? 4.648 -13.073 -18.644 1.00 91.44 97 ARG A CA 1
ATOM 766 C C . ARG A 1 97 ? 6.054 -13.241 -19.212 1.00 91.44 97 ARG A C 1
ATOM 768 O O . ARG A 1 97 ? 7.044 -12.929 -18.551 1.00 91.44 97 ARG A O 1
ATOM 775 N N . LEU A 1 98 ? 6.140 -13.749 -20.439 1.00 91.62 98 LEU A N 1
ATOM 776 C CA . LEU A 1 98 ? 7.399 -13.804 -21.179 1.00 91.62 98 LEU A CA 1
ATOM 777 C C . LEU A 1 98 ? 7.649 -12.454 -21.862 1.00 91.62 98 LEU A C 1
ATOM 779 O O . LEU A 1 98 ? 6.761 -11.920 -22.521 1.00 91.62 98 LEU A O 1
ATOM 783 N N . GLY A 1 99 ? 8.861 -11.921 -21.706 1.00 90.31 99 GLY A N 1
ATOM 784 C CA . GLY A 1 99 ? 9.317 -10.724 -22.418 1.00 90.31 99 GLY A CA 1
ATOM 785 C C . GLY A 1 99 ? 10.006 -11.037 -23.755 1.00 90.31 99 GLY A C 1
ATOM 786 O O . GLY A 1 99 ? 10.050 -12.184 -24.211 1.00 90.31 99 GLY A O 1
ATOM 787 N N . GLY A 1 100 ? 10.603 -10.013 -24.367 1.00 88.69 100 GLY A N 1
ATOM 788 C CA . GLY A 1 100 ? 11.376 -10.123 -25.606 1.00 88.69 100 GLY A CA 1
ATOM 789 C C . GLY A 1 100 ? 10.483 -10.394 -26.814 1.00 88.69 100 GLY A C 1
ATOM 790 O O . GLY A 1 100 ? 9.558 -9.635 -27.093 1.00 88.69 100 GLY A O 1
ATOM 791 N N . ARG A 1 101 ? 10.729 -11.505 -27.523 1.00 94.31 101 ARG A N 1
ATOM 792 C CA . ARG A 1 101 ? 9.948 -11.870 -28.723 1.00 94.31 101 ARG A CA 1
ATOM 793 C C . ARG A 1 101 ? 8.461 -12.121 -28.453 1.00 94.31 101 ARG A C 1
ATOM 795 O O . ARG A 1 101 ? 7.676 -12.140 -29.390 1.00 94.31 101 ARG A O 1
ATOM 802 N N . TYR A 1 102 ? 8.093 -12.348 -27.194 1.00 93.31 102 TYR A N 1
ATOM 803 C CA . TYR A 1 102 ? 6.725 -12.665 -26.782 1.00 93.31 102 TYR A CA 1
ATOM 804 C C . TYR A 1 102 ? 5.958 -11.460 -26.217 1.00 93.31 102 TYR A C 1
ATOM 806 O O . TYR A 1 102 ? 4.780 -11.590 -25.899 1.00 93.31 102 TYR A O 1
ATOM 814 N N . GLY A 1 103 ? 6.605 -10.298 -26.087 1.00 91.56 103 GLY A N 1
ATOM 815 C CA . GLY A 1 103 ? 5.983 -9.085 -25.565 1.00 91.56 103 GLY A CA 1
ATOM 816 C C . GLY A 1 103 ? 6.982 -8.128 -24.918 1.00 91.56 103 GLY A C 1
ATOM 817 O O . GLY A 1 103 ? 8.100 -8.504 -24.560 1.00 91.56 103 GLY A O 1
ATOM 818 N N . LYS A 1 104 ? 6.561 -6.873 -24.737 1.00 89.06 104 LYS A N 1
ATOM 819 C CA . LYS A 1 104 ? 7.314 -5.881 -23.962 1.00 89.06 104 LYS A CA 1
ATOM 820 C C . LYS A 1 104 ? 6.951 -6.029 -22.486 1.00 89.06 104 LYS A C 1
ATOM 822 O O . LYS A 1 104 ? 5.804 -5.821 -22.106 1.00 89.06 104 LYS A O 1
ATOM 827 N N . CYS A 1 105 ? 7.923 -6.428 -21.677 1.00 89.31 105 CYS A N 1
ATOM 828 C CA . CYS A 1 105 ? 7.791 -6.554 -20.232 1.00 89.31 105 CYS A CA 1
ATOM 829 C C . CYS A 1 105 ? 9.104 -6.091 -19.606 1.00 89.31 105 CYS A C 1
ATOM 831 O O . CYS A 1 105 ? 10.166 -6.517 -20.057 1.00 89.31 105 CYS A O 1
ATOM 833 N N . VAL A 1 106 ? 8.995 -5.216 -18.611 1.00 89.69 106 VAL A N 1
ATOM 834 C CA . VAL A 1 106 ? 10.107 -4.660 -17.837 1.00 89.69 106 VAL A CA 1
ATOM 835 C C . VAL A 1 106 ? 10.431 -5.629 -16.704 1.00 89.69 106 VAL A C 1
ATOM 837 O O . VAL A 1 106 ? 9.522 -6.048 -15.986 1.00 89.69 106 VAL A O 1
ATOM 840 N N . LYS A 1 107 ? 11.700 -6.016 -16.547 1.00 87.50 107 LYS A N 1
ATOM 841 C CA . LYS A 1 107 ? 12.115 -6.936 -15.466 1.00 87.50 107 LYS A CA 1
ATOM 842 C C . LYS A 1 107 ? 12.659 -6.227 -14.236 1.00 87.50 107 LYS A C 1
ATOM 844 O O . LYS A 1 107 ? 12.650 -6.812 -13.156 1.00 87.50 107 LYS A O 1
ATOM 849 N N . SER A 1 108 ? 13.177 -5.016 -14.396 1.00 88.88 108 SER A N 1
ATOM 850 C CA . SER A 1 108 ? 13.751 -4.233 -13.308 1.00 88.88 108 SER A CA 1
ATOM 851 C C . SER A 1 108 ? 13.592 -2.742 -13.573 1.00 88.88 108 SER A C 1
ATOM 853 O O . SER A 1 108 ? 13.413 -2.312 -14.712 1.00 88.88 108 SER A O 1
ATOM 855 N N . THR A 1 109 ? 13.705 -1.948 -12.513 1.00 89.62 109 THR A N 1
ATOM 856 C CA . THR A 1 109 ? 13.661 -0.482 -12.584 1.00 89.62 109 THR A CA 1
ATOM 857 C C . THR A 1 109 ? 14.793 0.102 -13.436 1.00 89.62 109 THR A C 1
ATOM 859 O O . THR A 1 109 ? 14.650 1.192 -13.965 1.00 89.62 109 THR A O 1
ATOM 862 N N . ALA A 1 110 ? 15.886 -0.639 -13.651 1.00 89.94 110 ALA A N 1
ATOM 863 C CA . ALA A 1 110 ? 16.995 -0.217 -14.509 1.00 89.94 110 ALA A CA 1
ATOM 864 C C . ALA A 1 110 ? 16.675 -0.264 -16.017 1.00 89.94 110 ALA A C 1
ATOM 866 O O . ALA A 1 110 ? 17.419 0.296 -16.817 1.00 89.94 110 ALA A O 1
ATOM 867 N N . GLU A 1 111 ? 15.604 -0.952 -16.426 1.00 90.38 111 GLU A N 1
ATOM 868 C CA . GLU A 1 111 ? 15.170 -1.012 -17.830 1.00 90.38 111 GLU A CA 1
ATOM 869 C C . GLU A 1 111 ? 14.263 0.170 -18.224 1.00 90.38 111 GLU A C 1
ATOM 871 O O . GLU A 1 111 ? 13.898 0.294 -19.395 1.00 90.38 111 GLU A O 1
ATOM 876 N N . VAL A 1 112 ? 13.890 1.033 -17.271 1.00 89.94 112 VAL A N 1
ATOM 877 C CA . VAL A 1 112 ? 13.062 2.225 -17.501 1.00 89.94 112 VAL A CA 1
ATOM 878 C C . VAL A 1 112 ? 13.845 3.498 -17.199 1.00 89.94 112 VAL A C 1
ATOM 880 O O . VAL A 1 112 ? 14.716 3.514 -16.336 1.00 89.94 112 VAL A O 1
ATOM 883 N N . THR A 1 113 ? 13.541 4.571 -17.931 1.00 88.50 113 THR A N 1
ATOM 884 C CA . THR A 1 113 ? 14.236 5.861 -17.795 1.00 88.50 113 THR A CA 1
ATOM 885 C C . THR A 1 113 ? 13.984 6.511 -16.439 1.00 88.50 113 THR A C 1
ATOM 887 O O . THR A 1 113 ? 14.917 7.035 -15.838 1.00 88.50 113 THR A O 1
ATOM 890 N N . SER A 1 114 ? 12.744 6.430 -15.955 1.00 88.88 114 SER A N 1
ATOM 891 C CA . SER A 1 114 ? 12.308 7.121 -14.746 1.00 88.88 114 SER A CA 1
ATOM 892 C C . SER A 1 114 ? 11.458 6.190 -13.894 1.00 88.88 114 SER A C 1
ATOM 894 O O . SER A 1 114 ? 10.408 5.706 -14.326 1.00 88.88 114 SER A O 1
ATOM 896 N N . TYR A 1 115 ? 11.927 5.932 -12.677 1.00 92.44 115 TYR A N 1
ATOM 897 C CA . TYR A 1 115 ? 11.176 5.251 -11.631 1.00 92.44 115 TYR A CA 1
ATOM 898 C C . TYR A 1 115 ? 11.651 5.775 -10.279 1.00 92.44 115 TYR A C 1
ATOM 900 O O . TYR A 1 115 ? 12.790 5.534 -9.883 1.00 92.44 115 TYR A O 1
ATOM 908 N N . TYR A 1 116 ? 10.791 6.527 -9.597 1.00 91.56 116 TYR A N 1
ATOM 909 C CA . TYR A 1 116 ? 11.176 7.308 -8.415 1.00 91.56 116 TYR A CA 1
ATOM 910 C C . TYR A 1 116 ? 10.837 6.647 -7.080 1.00 91.56 116 TYR A C 1
ATOM 912 O O . TYR A 1 116 ? 10.996 7.263 -6.029 1.00 91.56 116 TYR A O 1
ATOM 920 N N . TYR A 1 117 ? 10.372 5.401 -7.112 1.00 90.00 117 TYR A N 1
ATOM 921 C CA . TYR A 1 117 ? 9.933 4.675 -5.927 1.00 90.00 117 TYR A CA 1
ATOM 922 C C . TYR A 1 117 ? 10.893 3.547 -5.574 1.00 90.00 117 TYR A C 1
ATOM 924 O O . TYR A 1 117 ? 11.598 3.005 -6.430 1.00 90.00 117 TYR A O 1
ATOM 932 N N . GLU A 1 118 ? 10.911 3.185 -4.296 1.00 88.44 118 GLU A N 1
ATOM 933 C CA . GLU A 1 118 ? 11.713 2.069 -3.815 1.00 88.44 118 GLU A CA 1
ATOM 934 C C . GLU A 1 118 ? 11.111 0.716 -4.223 1.00 88.44 118 GLU A C 1
ATOM 936 O O . GLU A 1 118 ? 9.916 0.563 -4.477 1.00 88.44 118 GLU A O 1
ATOM 941 N N . GLY A 1 119 ? 11.968 -0.302 -4.273 1.00 87.88 119 GLY A N 1
ATOM 942 C CA . GLY A 1 119 ? 11.549 -1.672 -4.529 1.00 87.88 119 GLY A CA 1
ATOM 943 C C . GLY A 1 119 ? 11.450 -2.051 -6.007 1.00 87.88 119 GLY A C 1
ATOM 944 O O . GLY A 1 119 ? 12.244 -1.639 -6.852 1.00 87.88 119 GLY A O 1
ATOM 945 N N . SER A 1 120 ? 10.527 -2.963 -6.290 1.00 89.19 120 SER A N 1
ATOM 946 C CA . SER A 1 120 ? 10.317 -3.584 -7.592 1.00 89.19 120 SER A CA 1
ATOM 947 C C . SER A 1 120 ? 9.520 -2.673 -8.504 1.00 89.19 120 SER A C 1
ATOM 949 O O . SER A 1 120 ? 8.644 -1.935 -8.060 1.00 89.19 120 SER A O 1
ATOM 951 N N . TYR A 1 121 ? 9.810 -2.771 -9.800 1.00 89.50 121 TYR A N 1
ATOM 952 C CA . TYR A 1 121 ? 9.051 -2.066 -10.818 1.00 89.50 121 TYR A CA 1
ATOM 953 C C . TYR A 1 121 ? 7.593 -2.530 -10.810 1.00 89.50 121 TYR A C 1
ATOM 955 O O . TYR A 1 121 ? 7.309 -3.718 -10.982 1.00 89.50 121 TYR A O 1
ATOM 963 N N . THR A 1 122 ? 6.686 -1.572 -10.673 1.00 88.12 122 THR A N 1
ATOM 964 C CA . THR A 1 122 ? 5.253 -1.754 -10.901 1.00 88.12 122 THR A CA 1
ATOM 965 C C . THR A 1 122 ? 4.835 -0.936 -12.120 1.00 88.12 122 THR A C 1
ATOM 967 O O . THR A 1 122 ? 5.544 -0.024 -12.551 1.00 88.12 122 THR A O 1
ATOM 970 N N . THR A 1 123 ? 3.693 -1.271 -12.723 1.00 82.81 123 THR A N 1
ATOM 971 C CA . THR A 1 123 ? 3.127 -0.490 -13.834 1.00 82.81 123 THR A CA 1
ATOM 972 C C . THR A 1 123 ? 2.507 0.801 -13.307 1.00 82.81 123 THR A C 1
ATOM 974 O O . THR A 1 123 ? 1.286 0.953 -13.294 1.00 82.81 123 THR A O 1
ATOM 977 N N . ASP A 1 124 ? 3.358 1.701 -12.831 1.00 79.69 124 ASP A N 1
ATOM 978 C CA . ASP A 1 124 ? 2.985 2.985 -12.263 1.00 79.69 124 ASP A CA 1
ATOM 979 C C . ASP A 1 124 ? 3.221 4.112 -13.280 1.00 79.69 124 ASP A C 1
ATOM 981 O O . ASP A 1 124 ? 4.259 4.179 -13.939 1.00 79.69 124 ASP A O 1
ATOM 985 N N . VAL A 1 125 ? 2.240 5.001 -13.412 1.00 86.44 125 VAL A N 1
ATOM 986 C CA . VAL A 1 125 ? 2.284 6.175 -14.295 1.00 86.44 125 VAL A CA 1
ATOM 987 C C . VAL A 1 125 ? 2.827 7.421 -13.594 1.00 86.44 125 VAL A C 1
ATOM 989 O O . VAL A 1 125 ? 3.221 8.375 -14.263 1.00 86.44 125 VAL A O 1
ATOM 992 N N . ARG A 1 126 ? 2.884 7.433 -12.257 1.00 90.31 126 ARG A N 1
ATOM 993 C CA . ARG A 1 126 ? 3.240 8.610 -11.454 1.00 90.31 126 ARG A CA 1
ATOM 994 C C . ARG A 1 126 ? 4.657 9.109 -11.734 1.00 90.31 126 ARG A C 1
ATOM 996 O O . ARG A 1 126 ? 4.872 10.314 -11.786 1.00 90.31 126 ARG A O 1
ATOM 1003 N N . SER A 1 127 ? 5.609 8.205 -11.990 1.00 92.12 127 SER A N 1
ATOM 1004 C CA . SER A 1 127 ? 6.983 8.610 -12.329 1.00 92.12 127 SER A CA 1
ATOM 1005 C C . SER A 1 127 ? 7.050 9.395 -13.645 1.00 92.12 127 SER A C 1
ATOM 1007 O O . SER A 1 127 ? 7.773 10.380 -13.725 1.00 92.12 127 SER A O 1
ATOM 1009 N N . CYS A 1 128 ? 6.234 9.038 -14.642 1.00 90.81 128 CYS A N 1
ATOM 1010 C CA . CYS A 1 128 ? 6.149 9.791 -15.897 1.00 90.81 128 CYS A CA 1
ATOM 1011 C C . CYS A 1 128 ? 5.490 11.164 -15.695 1.00 90.81 128 CYS A C 1
ATOM 1013 O O . CYS A 1 128 ? 5.946 12.150 -16.261 1.00 90.81 128 CYS A O 1
ATOM 1015 N N . TYR A 1 129 ? 4.449 11.255 -14.861 1.00 92.38 129 TYR A N 1
ATOM 1016 C CA . TYR A 1 129 ? 3.848 12.549 -14.519 1.00 92.38 129 TYR A CA 1
ATOM 1017 C C . TYR A 1 129 ? 4.821 13.468 -13.772 1.00 92.38 129 TYR A C 1
ATOM 1019 O O . TYR A 1 129 ? 4.810 14.679 -13.989 1.00 92.38 129 TYR A O 1
ATOM 1027 N N . GLN A 1 130 ? 5.673 12.899 -12.917 1.00 92.56 130 GLN A N 1
ATOM 1028 C CA . GLN A 1 130 ? 6.687 13.663 -12.202 1.00 92.56 130 GLN A CA 1
ATOM 1029 C C . GLN A 1 130 ? 7.743 14.247 -13.150 1.00 92.56 130 GLN A C 1
ATOM 1031 O O . GLN A 1 130 ? 8.161 15.385 -12.946 1.00 92.56 130 GLN A O 1
ATOM 1036 N N . ASP A 1 131 ? 8.143 13.517 -14.196 1.00 93.44 131 ASP A N 1
ATOM 1037 C CA . ASP A 1 131 ? 9.071 14.027 -15.217 1.00 93.44 131 ASP A CA 1
ATOM 1038 C C . ASP A 1 131 ? 8.525 15.269 -15.909 1.00 93.44 131 ASP A C 1
ATOM 1040 O O . ASP A 1 131 ? 9.219 16.280 -16.014 1.00 93.44 131 ASP A O 1
ATOM 1044 N N . GLU A 1 132 ? 7.261 15.208 -16.328 1.00 93.25 132 GLU A N 1
ATOM 1045 C CA . GLU A 1 132 ? 6.591 16.338 -16.959 1.00 93.25 132 GLU A CA 1
ATOM 10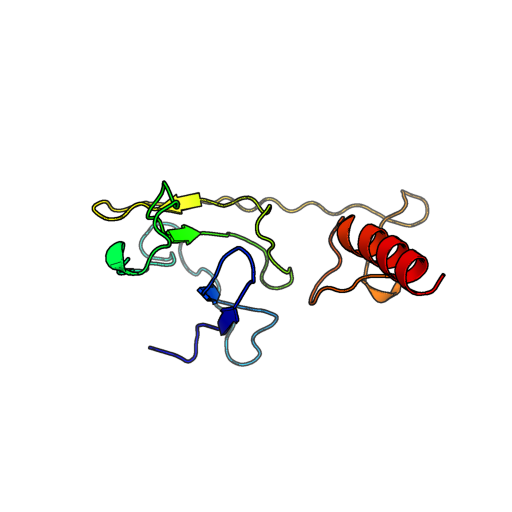46 C C . GLU A 1 132 ? 6.557 17.529 -15.998 1.00 93.25 132 GLU A C 1
ATOM 1048 O O . GLU A 1 132 ? 7.036 18.609 -16.338 1.00 93.25 132 GLU A O 1
ATOM 1053 N N . ALA A 1 133 ? 6.084 17.339 -14.762 1.00 93.31 133 ALA A N 1
ATOM 1054 C CA . ALA A 1 133 ? 6.052 18.403 -13.755 1.00 93.31 133 ALA A CA 1
ATOM 1055 C C . ALA A 1 133 ? 7.440 19.032 -13.507 1.00 93.31 133 ALA A C 1
ATOM 1057 O O . ALA A 1 133 ? 7.569 20.255 -13.384 1.00 93.31 133 ALA A O 1
ATOM 1058 N N . ASN A 1 134 ? 8.494 18.215 -13.481 1.00 92.12 134 ASN A N 1
ATOM 1059 C CA . ASN A 1 134 ? 9.871 18.682 -13.336 1.00 92.12 134 ASN A CA 1
ATOM 1060 C C . ASN A 1 134 ? 10.352 19.484 -14.554 1.00 92.12 134 ASN A C 1
ATOM 1062 O O . ASN A 1 134 ? 11.113 20.434 -14.383 1.00 92.12 134 ASN A O 1
ATOM 1066 N N . ALA A 1 135 ? 9.922 19.130 -15.767 1.00 91.94 135 ALA A N 1
ATOM 1067 C CA . ALA A 1 135 ? 10.245 19.882 -16.976 1.00 91.94 135 ALA A CA 1
ATOM 1068 C C . ALA A 1 135 ? 9.561 21.261 -16.985 1.00 91.94 135 ALA A C 1
ATOM 1070 O O . ALA A 1 135 ? 10.215 22.262 -17.272 1.00 91.94 135 ALA A O 1
ATOM 1071 N N . TRP A 1 136 ? 8.284 21.332 -16.592 1.00 87.12 136 TRP A N 1
ATOM 1072 C CA . TRP A 1 136 ? 7.524 22.589 -16.500 1.00 87.12 136 TRP A CA 1
ATOM 1073 C C . TRP A 1 136 ? 8.086 23.574 -15.471 1.00 87.12 136 TRP A C 1
ATOM 1075 O O . TRP A 1 136 ? 8.006 24.780 -15.662 1.00 87.12 136 TRP A O 1
ATOM 1085 N N . THR A 1 137 ? 8.648 23.088 -14.365 1.00 83.31 137 THR A N 1
ATOM 1086 C CA . THR A 1 137 ? 9.219 23.967 -13.325 1.00 83.31 137 THR A CA 1
ATOM 1087 C C . THR A 1 137 ? 10.572 24.572 -13.708 1.00 83.31 137 THR A C 1
ATOM 1089 O O . THR A 1 137 ? 11.027 25.503 -13.045 1.00 83.31 137 THR A O 1
ATOM 1092 N N . GLN A 1 138 ? 11.215 24.062 -14.761 1.00 72.19 138 GLN A N 1
ATOM 1093 C CA . GLN A 1 138 ? 12.516 24.525 -15.254 1.00 72.19 138 GLN A CA 1
ATOM 1094 C C . GLN A 1 138 ? 12.413 25.439 -16.490 1.00 72.19 138 GLN A C 1
ATOM 1096 O O . GLN A 1 138 ? 13.438 25.973 -16.920 1.00 72.19 138 GLN A O 1
ATOM 1101 N N . SER A 1 139 ? 11.211 25.615 -17.054 1.00 60.34 139 SER A N 1
ATOM 1102 C CA . SER A 1 139 ? 10.900 26.539 -18.159 1.00 60.34 139 SER A CA 1
ATOM 1103 C C . SER A 1 139 ? 10.364 27.873 -17.655 1.00 60.34 139 SER A C 1
ATOM 1105 O O . SER A 1 139 ? 10.793 28.916 -18.193 1.00 60.34 139 SER A O 1
#

Sequence (139 aa):
FSVDLCVWNDVVLGNCFTFNHFNNTQRSYLMRSDGAQGGLKAAVKLNSQEYMPWMETTAIMTFIHPNTETIFSESPCYNAEPGAETTIQTTESRYKRLGGRYGKCV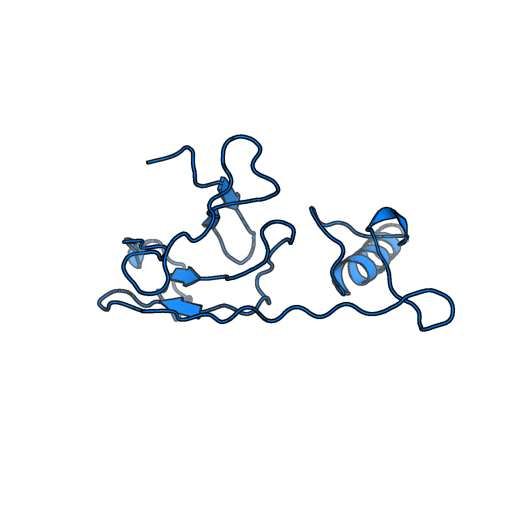KSTAEVTSYYYEGSYTTDVRSCYQDEANAWTQS

InterPro domains:
  IPR001873 Epithelial sodium channel [PF00858] (14-124)
  IPR001873 Epithelial sodium channel [PR01078] (4-20)
  IPR001873 Epithelial sodium channel [PR01078] (35-53)
  IPR001873 Epithelial sodium channel [PR01078] (89-105)
  IPR001873 Epithelial sodium channel [PR01078] (119-130)
  IPR001873 Epithelial sodium channel [PTHR11690] (8-132)

pLDDT: mean 87.28, std 8.11, range [46.56, 95.19]

Organism: NCBI:txid358040

Secondary structure (DSSP, 8-state):
--SSEEEEEETTTEEEEEES-TT-SS------S-STTTS--------GGGS-TT-----EEEE---TTB---TTS-EEEE-TTS---------------BTTB----SGGGSS---SSBS----SHHHHHHHHHHHTT-

Radius of gyration: 18.6 Å; chains: 1; bounding box: 33×49×49 Å